Protein AF-A0A0F6W7I4-F1 (afdb_monomer_lite)

Secondary structure (DSSP, 8-state):
---------------------------S--SS---B-HHHHHHHHHHHHHHHHHHHHHHHHHHHHHHH-HHHHHSTTHHHHHHHHHHHHHHHHHHHHHHHHHHHH-TT-TTHHHHHHHHHH-HHHHHHHHIIIIIITSPBTT-TTT-PPPP--------

Structure (mmCIF, N/CA/C/O backbone):
data_AF-A0A0F6W7I4-F1
#
_entry.id   AF-A0A0F6W7I4-F1
#
loop_
_atom_site.group_PDB
_atom_site.id
_atom_site.type_symbol
_atom_site.label_atom_id
_atom_site.label_alt_id
_atom_site.label_comp_id
_atom_site.label_asym_id
_atom_site.label_entity_id
_atom_site.label_seq_id
_atom_site.pdbx_PDB_ins_code
_atom_site.Cartn_x
_atom_site.Cartn_y
_atom_site.Cartn_z
_atom_site.occupancy
_atom_site.B_iso_or_equiv
_atom_site.auth_seq_id
_atom_site.auth_comp_id
_atom_site.auth_asym_id
_atom_site.auth_atom_id
_atom_site.pdbx_PDB_model_num
ATOM 1 N N . MET A 1 1 ? 50.421 -57.814 -56.930 1.00 44.38 1 MET A N 1
ATOM 2 C CA . MET A 1 1 ? 50.932 -56.458 -56.628 1.00 44.38 1 MET A CA 1
ATOM 3 C C . MET A 1 1 ? 49.748 -55.515 -56.513 1.00 44.38 1 MET A C 1
ATOM 5 O O . MET A 1 1 ? 48.905 -55.502 -57.396 1.00 44.38 1 MET A O 1
ATOM 9 N N . ALA A 1 2 ? 49.646 -54.840 -55.372 1.00 43.81 2 ALA A N 1
ATOM 10 C CA . ALA A 1 2 ? 48.497 -54.061 -54.929 1.00 43.81 2 ALA A CA 1
ATOM 11 C C . ALA A 1 2 ? 48.451 -52.650 -55.540 1.00 43.81 2 ALA A C 1
ATOM 13 O O . ALA A 1 2 ? 49.496 -52.025 -55.696 1.00 43.81 2 ALA A O 1
ATOM 14 N N . ARG A 1 3 ? 47.240 -52.141 -55.803 1.00 40.94 3 ARG A N 1
ATOM 15 C CA . ARG A 1 3 ? 46.863 -50.710 -55.859 1.00 40.94 3 ARG A CA 1
ATOM 16 C C . ARG A 1 3 ? 45.330 -50.651 -55.792 1.00 40.94 3 ARG A C 1
ATOM 18 O O . ARG A 1 3 ? 44.658 -51.045 -56.731 1.00 40.94 3 ARG A O 1
ATOM 25 N N . ALA A 1 4 ? 44.774 -50.550 -54.588 1.00 42.50 4 ALA A N 1
ATOM 26 C CA . ALA A 1 4 ? 44.460 -49.302 -53.885 1.00 42.50 4 ALA A CA 1
ATOM 27 C C . ALA A 1 4 ? 43.266 -48.577 -54.528 1.00 42.50 4 ALA A C 1
ATOM 29 O O . ALA A 1 4 ? 43.398 -47.879 -55.529 1.00 42.50 4 ALA A O 1
ATOM 30 N N . ALA A 1 5 ? 42.101 -48.791 -53.915 1.00 44.16 5 ALA A N 1
ATOM 31 C CA . ALA A 1 5 ? 40.860 -48.085 -54.177 1.00 44.16 5 ALA A CA 1
ATOM 32 C C . ALA A 1 5 ? 41.045 -46.570 -53.993 1.00 44.16 5 ALA A C 1
ATOM 34 O O . ALA A 1 5 ? 41.659 -46.124 -53.025 1.00 44.16 5 ALA A O 1
ATOM 35 N N . HIS A 1 6 ? 40.487 -45.786 -54.913 1.00 40.47 6 HIS A N 1
ATOM 36 C CA . HIS A 1 6 ? 40.327 -44.343 -54.771 1.00 40.47 6 HIS A CA 1
ATOM 37 C C . HIS A 1 6 ? 39.154 -44.047 -53.824 1.00 40.47 6 HIS A C 1
ATOM 39 O O . HIS A 1 6 ? 38.015 -44.342 -54.186 1.00 40.47 6 HIS A O 1
ATOM 45 N N . PRO A 1 7 ? 39.361 -43.408 -52.660 1.00 46.22 7 PRO A N 1
ATOM 46 C CA . PRO A 1 7 ? 38.273 -42.732 -51.980 1.00 46.22 7 PRO A CA 1
ATOM 47 C C . PRO A 1 7 ? 38.055 -41.377 -52.661 1.00 46.22 7 PRO A C 1
ATOM 49 O O . PRO A 1 7 ? 38.837 -40.437 -52.500 1.00 46.22 7 PRO A O 1
ATOM 52 N N . SER A 1 8 ? 36.977 -41.272 -53.434 1.00 44.69 8 SER A N 1
ATOM 53 C CA . SER A 1 8 ? 36.399 -39.994 -53.837 1.00 44.69 8 SER A CA 1
ATOM 54 C C . SER A 1 8 ? 36.023 -39.214 -52.574 1.00 44.69 8 SER A C 1
ATOM 56 O O . SER A 1 8 ? 34.994 -39.471 -51.949 1.00 44.69 8 SER A O 1
ATOM 58 N N . ARG A 1 9 ? 36.887 -38.276 -52.170 1.00 43.41 9 ARG A N 1
ATOM 59 C CA . ARG A 1 9 ? 36.579 -37.250 -51.169 1.00 43.41 9 ARG A CA 1
ATOM 60 C C . ARG A 1 9 ? 35.427 -36.406 -51.708 1.00 43.41 9 ARG A C 1
ATOM 62 O O . ARG A 1 9 ? 35.636 -35.457 -52.458 1.00 43.41 9 ARG A O 1
ATOM 69 N N . VAL A 1 10 ? 34.211 -36.749 -51.303 1.00 46.00 10 VAL A N 1
ATOM 70 C CA . VAL A 1 10 ? 33.080 -35.827 -51.312 1.00 46.00 10 VAL A CA 1
ATOM 71 C C . VAL A 1 10 ? 33.446 -34.721 -50.328 1.00 46.00 10 VAL A C 1
ATOM 73 O O . VAL A 1 10 ? 33.317 -34.878 -49.115 1.00 46.00 10 VAL A O 1
ATOM 76 N N . MET A 1 11 ? 33.994 -33.617 -50.837 1.00 38.50 11 MET A N 1
ATOM 77 C CA . MET A 1 11 ? 34.067 -32.383 -50.070 1.00 38.50 11 MET A CA 1
ATOM 78 C C . MET A 1 11 ? 32.637 -31.889 -49.890 1.00 38.50 11 MET A C 1
ATOM 80 O O . MET A 1 11 ? 32.094 -31.186 -50.739 1.00 38.50 11 MET A O 1
ATOM 84 N N . ALA A 1 12 ? 32.018 -32.284 -48.779 1.00 43.16 12 ALA A N 1
ATOM 85 C CA . ALA A 1 12 ? 30.893 -31.552 -48.241 1.00 43.16 12 ALA A CA 1
ATOM 86 C C . ALA A 1 12 ? 31.385 -30.116 -48.024 1.00 43.16 12 ALA A C 1
ATOM 88 O O . ALA A 1 12 ? 32.149 -29.843 -47.097 1.00 43.16 12 ALA A O 1
ATOM 89 N N . ARG A 1 13 ? 30.999 -29.197 -48.918 1.00 44.53 13 ARG A N 1
ATOM 90 C CA . ARG A 1 13 ? 31.002 -27.774 -48.592 1.00 44.53 13 ARG A CA 1
ATOM 91 C C . ARG A 1 13 ? 30.075 -27.653 -47.394 1.00 44.53 13 ARG A C 1
ATOM 93 O O . ARG A 1 13 ? 28.858 -27.650 -47.552 1.00 44.53 13 ARG A O 1
ATOM 100 N N . VAL A 1 14 ? 30.655 -27.604 -46.199 1.00 45.44 14 VAL A N 1
ATOM 101 C CA . VAL A 1 14 ? 29.987 -27.025 -45.044 1.00 45.44 14 VAL A CA 1
ATOM 102 C C . VAL A 1 14 ? 29.716 -25.592 -45.470 1.00 45.44 14 VAL A C 1
ATOM 104 O O . VAL A 1 14 ? 30.612 -24.751 -45.482 1.00 45.44 14 VAL A O 1
ATOM 107 N N . ALA A 1 15 ? 28.503 -25.348 -45.958 1.00 47.69 15 ALA A N 1
ATOM 108 C CA . ALA A 1 15 ? 27.975 -24.010 -46.042 1.00 47.69 15 ALA A CA 1
ATOM 109 C C . ALA A 1 15 ? 27.930 -23.540 -44.593 1.00 47.69 15 ALA A C 1
ATOM 111 O O . ALA A 1 15 ? 27.027 -23.905 -43.840 1.00 47.69 15 ALA A O 1
ATOM 112 N N . THR A 1 16 ? 28.966 -22.819 -44.174 1.00 46.22 16 THR A N 1
ATOM 113 C CA . THR A 1 16 ? 28.912 -22.026 -42.960 1.00 46.22 16 THR A CA 1
ATOM 114 C C . THR A 1 16 ? 27.788 -21.040 -43.211 1.00 46.22 16 THR A C 1
ATOM 116 O O . THR A 1 16 ? 27.966 -20.036 -43.897 1.00 46.22 16 THR A O 1
ATOM 119 N N . ILE A 1 17 ? 26.589 -21.386 -42.747 1.00 47.03 17 ILE A N 1
ATOM 120 C CA . ILE A 1 17 ? 25.529 -20.414 -42.573 1.00 47.03 17 ILE A CA 1
ATOM 121 C C . ILE A 1 17 ? 26.117 -19.478 -41.534 1.00 47.03 17 ILE A C 1
ATOM 123 O O . ILE A 1 17 ? 26.140 -19.784 -40.341 1.00 47.03 17 ILE A O 1
ATOM 127 N N . THR A 1 18 ? 26.683 -18.372 -42.004 1.00 41.06 18 THR A N 1
ATOM 128 C CA . THR A 1 18 ? 26.920 -17.208 -41.175 1.00 41.06 18 THR A CA 1
ATOM 129 C C . THR A 1 18 ? 25.529 -16.775 -40.756 1.00 41.06 18 THR A C 1
ATOM 131 O O . THR A 1 18 ? 24.871 -15.999 -41.443 1.00 41.06 18 THR A O 1
ATOM 134 N N . VAL A 1 19 ? 25.027 -17.367 -39.670 1.00 47.28 19 VAL A N 1
ATOM 135 C CA . VAL A 1 19 ? 23.951 -16.765 -38.902 1.00 47.28 19 VAL A CA 1
ATOM 136 C C . VAL A 1 19 ? 24.512 -15.382 -38.619 1.00 47.28 19 VAL A C 1
ATOM 138 O O . VAL A 1 19 ? 25.574 -15.319 -37.987 1.00 47.28 19 VAL A O 1
ATOM 141 N N . PRO A 1 20 ? 23.935 -14.290 -39.158 1.00 41.72 20 PRO A N 1
ATOM 142 C CA . PRO A 1 20 ? 24.345 -12.984 -38.696 1.00 41.72 20 PRO A CA 1
ATOM 143 C C . PRO A 1 20 ? 24.182 -13.087 -37.193 1.00 41.72 20 PRO A C 1
ATOM 145 O O . PRO A 1 20 ? 23.083 -13.392 -36.723 1.00 41.72 20 PRO A O 1
ATOM 148 N N . ALA A 1 21 ? 25.296 -12.980 -36.459 1.00 44.81 21 ALA A N 1
ATOM 149 C CA . ALA A 1 21 ? 25.229 -12.792 -35.031 1.00 44.81 21 ALA A CA 1
ATOM 150 C C . ALA A 1 21 ? 24.230 -11.659 -34.910 1.00 44.81 21 ALA A C 1
ATOM 152 O O . ALA A 1 21 ? 24.494 -10.563 -35.411 1.00 44.81 21 ALA A O 1
ATOM 153 N N . GLN A 1 22 ? 23.027 -11.968 -34.417 1.00 42.09 22 GLN A N 1
ATOM 154 C CA . GLN A 1 22 ? 22.102 -10.934 -34.045 1.00 42.09 22 GLN A CA 1
ATOM 155 C C . GLN A 1 22 ? 22.933 -10.162 -33.044 1.00 42.09 22 GLN A C 1
ATOM 157 O O . GLN A 1 22 ? 23.123 -10.595 -31.907 1.00 42.09 22 GLN A O 1
ATOM 162 N N . SER A 1 23 ? 23.488 -9.041 -33.491 1.00 43.00 23 SER A N 1
ATOM 163 C CA . SER A 1 23 ? 23.748 -7.925 -32.634 1.00 43.00 23 SER A CA 1
ATOM 164 C C . SER A 1 23 ? 22.361 -7.595 -32.113 1.00 43.00 23 SER A C 1
ATOM 166 O O . SER A 1 23 ? 21.672 -6.710 -32.609 1.00 43.00 23 SER A O 1
ATOM 168 N N . SER A 1 24 ? 21.932 -8.337 -31.093 1.00 40.03 24 SER A N 1
ATOM 169 C CA . SER A 1 24 ? 21.170 -7.766 -30.018 1.00 40.03 24 SER A CA 1
ATOM 170 C C . SER A 1 24 ? 22.129 -6.768 -29.383 1.00 40.03 24 SER A C 1
ATOM 172 O O . SER A 1 24 ? 22.663 -6.969 -28.293 1.00 40.03 24 SER A O 1
ATOM 174 N N . THR A 1 25 ? 22.373 -5.674 -30.100 1.00 41.16 25 THR A N 1
ATOM 175 C CA . THR A 1 25 ? 22.447 -4.355 -29.522 1.00 41.16 25 THR A CA 1
ATOM 176 C C . THR A 1 25 ? 21.188 -4.250 -28.676 1.00 41.16 25 THR A C 1
ATOM 178 O O . THR A 1 25 ? 20.151 -3.738 -29.083 1.00 41.16 25 THR A O 1
ATOM 181 N N . ARG A 1 26 ? 21.266 -4.797 -27.460 1.00 42.88 26 ARG A N 1
ATOM 182 C CA . ARG A 1 26 ? 20.377 -4.494 -26.350 1.00 42.88 26 ARG A CA 1
ATOM 183 C C . ARG A 1 26 ? 20.767 -3.097 -25.874 1.00 42.88 26 ARG A C 1
ATOM 185 O O . ARG A 1 26 ? 21.169 -2.893 -24.741 1.00 42.88 26 ARG A O 1
ATOM 192 N N . VAL A 1 27 ? 20.739 -2.160 -26.809 1.00 41.50 27 VAL A N 1
ATOM 193 C CA . VAL A 1 27 ? 20.984 -0.745 -26.627 1.00 41.50 27 VAL A CA 1
ATOM 194 C C . VAL A 1 27 ? 19.591 -0.140 -26.655 1.00 41.50 27 VAL A C 1
ATOM 196 O O . VAL A 1 27 ? 18.889 -0.252 -27.657 1.00 41.50 27 VAL A O 1
ATOM 199 N N . GLY A 1 28 ? 19.166 0.418 -25.521 1.00 38.09 28 GLY A N 1
ATOM 200 C CA . GLY A 1 28 ? 17.997 1.299 -25.478 1.00 38.09 28 GLY A CA 1
ATOM 201 C C . GLY A 1 28 ? 16.746 0.795 -24.754 1.00 38.09 28 GLY A C 1
ATOM 202 O O . GLY A 1 28 ? 15.657 1.258 -25.071 1.00 38.09 28 GLY A O 1
ATOM 203 N N . ARG A 1 29 ? 16.837 -0.107 -23.765 1.00 41.34 29 ARG A N 1
ATOM 204 C CA . ARG A 1 29 ? 15.715 -0.311 -22.813 1.00 41.34 29 ARG A CA 1
ATOM 205 C C . ARG A 1 29 ? 16.110 -0.038 -21.366 1.00 41.34 29 ARG A C 1
ATOM 207 O O . ARG A 1 29 ? 15.679 -0.746 -20.461 1.00 41.34 29 ARG A O 1
ATOM 214 N N . ASP A 1 30 ? 16.945 0.977 -21.178 1.00 46.91 30 ASP A N 1
ATOM 215 C CA . ASP A 1 30 ? 17.475 1.371 -19.871 1.00 46.91 30 ASP A CA 1
ATOM 216 C C . ASP A 1 30 ? 16.948 2.724 -19.353 1.00 46.91 30 ASP A C 1
ATOM 218 O O . ASP A 1 30 ? 17.313 3.139 -18.261 1.00 46.91 30 ASP A O 1
ATOM 222 N N . GLU A 1 31 ? 16.038 3.405 -20.059 1.00 43.16 31 GLU A N 1
ATOM 223 C CA . GLU A 1 31 ? 15.772 4.832 -19.778 1.00 43.16 31 GLU A CA 1
ATOM 224 C C . GLU A 1 31 ? 14.510 5.172 -18.967 1.00 43.16 31 GLU A C 1
ATOM 226 O O . GLU A 1 31 ? 14.225 6.344 -18.753 1.00 43.16 31 GLU A O 1
ATOM 231 N N . SER A 1 32 ? 13.749 4.212 -18.438 1.00 51.94 32 SER A N 1
ATOM 232 C CA . SER A 1 32 ? 12.570 4.574 -17.618 1.00 51.94 32 SER A CA 1
ATOM 233 C C . SER A 1 32 ? 12.267 3.648 -16.451 1.00 51.94 32 SER A C 1
ATOM 235 O O . SER A 1 32 ? 11.196 3.721 -15.853 1.00 51.94 32 SER A O 1
ATOM 237 N N . ILE A 1 33 ? 13.201 2.769 -16.091 1.00 53.38 33 ILE A N 1
ATOM 238 C CA . ILE A 1 33 ? 13.027 1.914 -14.919 1.00 53.38 33 ILE A CA 1
ATOM 239 C C . ILE A 1 33 ? 13.200 2.790 -13.674 1.00 53.38 33 ILE A C 1
ATOM 241 O O . ILE A 1 33 ? 14.299 3.313 -13.474 1.00 53.38 33 ILE A O 1
ATOM 245 N N . PRO A 1 34 ? 12.196 2.899 -12.783 1.00 59.62 34 PRO A N 1
ATOM 246 C CA . PRO A 1 34 ? 12.387 3.561 -11.504 1.00 59.62 34 PRO A CA 1
ATOM 247 C C . PRO A 1 34 ? 13.428 2.772 -10.705 1.00 59.62 34 PRO A C 1
ATOM 249 O O . PRO A 1 34 ? 13.156 1.675 -10.205 1.00 59.62 34 PRO A O 1
ATOM 252 N N . ARG A 1 35 ? 14.656 3.287 -10.632 1.00 70.19 35 ARG A N 1
ATOM 253 C CA . ARG A 1 35 ? 15.725 2.695 -9.828 1.00 70.19 35 ARG A CA 1
ATOM 254 C C . ARG A 1 35 ? 15.639 3.303 -8.433 1.00 70.19 35 ARG A C 1
ATOM 256 O O . ARG A 1 35 ? 15.888 4.484 -8.230 1.00 70.19 35 ARG A O 1
ATOM 263 N N . TRP A 1 36 ? 15.265 2.480 -7.463 1.00 73.12 36 TRP A N 1
ATOM 264 C CA . TRP A 1 36 ? 15.154 2.897 -6.069 1.00 73.12 36 TRP A CA 1
ATOM 265 C C . TRP A 1 36 ? 16.456 2.625 -5.325 1.00 73.12 36 TRP A C 1
ATOM 267 O O . TRP A 1 36 ? 17.020 1.535 -5.452 1.00 73.12 36 TRP A O 1
ATOM 277 N N . SER A 1 37 ? 16.901 3.574 -4.500 1.00 83.94 37 SER A N 1
ATOM 278 C CA . SER A 1 37 ? 17.972 3.310 -3.538 1.00 83.94 37 SER A CA 1
ATOM 279 C C . SER A 1 37 ? 17.512 2.275 -2.505 1.00 83.94 37 SER A C 1
ATOM 281 O O . SER A 1 37 ? 16.324 2.185 -2.181 1.00 83.94 37 SER A O 1
ATOM 283 N N . ARG A 1 38 ? 18.452 1.506 -1.938 1.00 82.56 38 ARG A N 1
ATOM 284 C CA . ARG A 1 38 ? 18.142 0.516 -0.889 1.00 82.56 38 ARG A CA 1
ATOM 285 C C . ARG A 1 38 ? 17.385 1.145 0.285 1.00 82.56 38 ARG A C 1
ATOM 287 O O . ARG A 1 38 ? 16.438 0.548 0.787 1.00 82.56 38 ARG A O 1
ATOM 294 N N . ARG A 1 39 ? 17.769 2.364 0.686 1.00 86.19 39 ARG A N 1
ATOM 295 C CA . ARG A 1 39 ? 17.098 3.116 1.758 1.00 86.19 39 ARG A CA 1
ATOM 296 C C . ARG A 1 39 ? 15.649 3.429 1.399 1.00 86.19 39 ARG A C 1
ATOM 298 O O . ARG A 1 39 ? 14.771 3.092 2.177 1.00 86.19 39 ARG A O 1
ATOM 305 N N . ALA A 1 40 ? 15.396 3.979 0.210 1.00 86.00 40 ALA A N 1
ATOM 306 C CA . ALA A 1 40 ? 14.047 4.362 -0.204 1.00 86.00 40 ALA A CA 1
ATOM 307 C C . ALA A 1 40 ? 13.077 3.166 -0.237 1.00 86.00 40 ALA A C 1
ATOM 309 O O . ALA A 1 40 ? 11.929 3.294 0.178 1.00 86.00 40 ALA A O 1
ATOM 310 N N . ARG A 1 41 ? 13.549 1.979 -0.641 1.00 88.62 41 ARG A N 1
ATOM 311 C CA . ARG A 1 41 ? 12.741 0.744 -0.609 1.00 88.62 41 ARG A CA 1
ATOM 312 C C . ARG A 1 41 ? 12.365 0.320 0.797 1.00 88.62 41 ARG A C 1
ATOM 314 O O . ARG A 1 41 ? 11.222 -0.066 1.025 1.00 88.62 41 ARG A O 1
ATOM 321 N N . MET A 1 42 ? 13.334 0.365 1.711 1.00 92.56 42 MET A N 1
ATOM 322 C CA . MET A 1 42 ? 13.115 -0.008 3.105 1.00 92.56 42 MET A CA 1
ATOM 323 C C . MET A 1 42 ? 12.185 0.992 3.782 1.00 92.56 42 MET A C 1
ATOM 325 O O . MET A 1 42 ? 11.242 0.576 4.441 1.00 92.56 42 MET A O 1
ATOM 329 N N . THR A 1 43 ? 12.378 2.293 3.550 1.00 92.00 43 THR A N 1
ATOM 330 C CA . THR A 1 43 ? 11.471 3.338 4.040 1.00 92.00 43 THR A CA 1
ATOM 331 C C . THR A 1 43 ? 10.049 3.121 3.532 1.00 92.00 43 THR A C 1
ATOM 333 O O . THR A 1 43 ? 9.121 3.114 4.335 1.00 92.00 43 THR A O 1
ATOM 336 N N . LEU A 1 44 ? 9.867 2.872 2.230 1.00 90.94 44 LEU A N 1
ATOM 337 C CA . LEU A 1 44 ? 8.542 2.594 1.676 1.00 90.94 44 LEU A CA 1
ATOM 338 C C . LEU A 1 44 ? 7.926 1.321 2.278 1.00 90.94 44 LEU A C 1
ATOM 340 O O . LEU A 1 44 ? 6.731 1.295 2.559 1.00 90.94 44 LEU A O 1
ATOM 344 N N . GLY A 1 45 ? 8.741 0.294 2.524 1.00 91.44 45 GLY A N 1
ATOM 345 C CA . GLY A 1 45 ? 8.311 -0.940 3.181 1.00 91.44 45 GLY A CA 1
ATOM 346 C C . GLY A 1 45 ? 7.835 -0.712 4.609 1.00 91.44 45 GLY A C 1
ATOM 347 O O . GLY A 1 45 ? 6.764 -1.181 4.973 1.00 91.44 45 GLY A O 1
ATOM 348 N N . VAL A 1 46 ? 8.581 0.067 5.397 1.00 93.75 46 VAL A N 1
ATOM 349 C CA . VAL A 1 46 ? 8.192 0.441 6.765 1.00 93.75 46 VAL A CA 1
ATOM 350 C C . VAL A 1 46 ? 6.889 1.235 6.762 1.00 93.75 46 VAL A C 1
ATOM 352 O O . VAL A 1 46 ? 6.008 0.936 7.560 1.00 93.75 46 VAL A O 1
ATOM 355 N N . ILE A 1 47 ? 6.737 2.199 5.849 1.00 91.56 47 ILE A N 1
ATOM 356 C CA . ILE A 1 47 ? 5.496 2.977 5.714 1.00 91.56 47 ILE A CA 1
ATOM 357 C C . ILE A 1 47 ? 4.321 2.056 5.362 1.00 91.56 47 ILE A C 1
ATOM 359 O O . ILE A 1 47 ? 3.284 2.130 6.011 1.00 91.56 47 ILE A O 1
ATOM 363 N N . THR A 1 48 ? 4.502 1.162 4.387 1.00 91.19 48 THR A N 1
ATOM 364 C CA . THR A 1 48 ? 3.445 0.260 3.897 1.00 91.19 48 THR A CA 1
ATOM 365 C C . THR A 1 48 ? 3.032 -0.769 4.948 1.00 91.19 48 THR A C 1
ATOM 367 O O . THR A 1 48 ? 1.852 -0.996 5.180 1.00 91.19 48 THR A O 1
ATOM 370 N N . LEU A 1 49 ? 3.992 -1.407 5.615 1.00 92.19 49 LEU A N 1
ATOM 371 C CA . LEU A 1 49 ? 3.681 -2.385 6.660 1.00 92.19 49 LEU A CA 1
ATOM 372 C C . LEU A 1 49 ? 3.142 -1.698 7.920 1.00 92.19 49 LEU A C 1
ATOM 374 O O . LEU A 1 49 ? 2.246 -2.230 8.572 1.00 92.19 49 LEU A O 1
ATOM 378 N N . GLY A 1 50 ? 3.653 -0.507 8.238 1.00 88.81 50 GLY A N 1
ATOM 379 C CA . GLY A 1 50 ? 3.175 0.312 9.345 1.00 88.81 50 GLY A CA 1
ATOM 380 C C 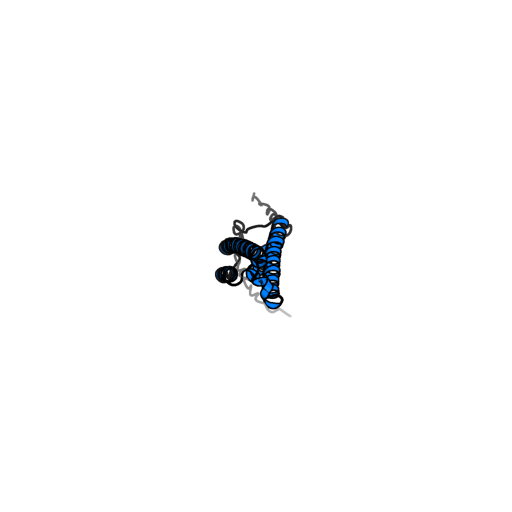. GLY A 1 50 ? 1.729 0.766 9.155 1.00 88.81 50 GLY A C 1
ATOM 381 O O . GLY A 1 50 ? 0.943 0.642 10.092 1.00 88.81 50 GLY A O 1
ATOM 382 N N . SER A 1 51 ? 1.347 1.226 7.957 1.00 86.56 51 SER A N 1
ATOM 383 C CA . SER A 1 51 ? -0.037 1.634 7.671 1.00 86.56 51 SER A CA 1
ATOM 384 C C . SER A 1 51 ? -1.009 0.464 7.809 1.00 86.56 51 SER A C 1
ATOM 386 O O . SER A 1 51 ? -2.021 0.594 8.498 1.00 86.56 51 SER A O 1
ATOM 388 N N . VAL A 1 52 ? -0.665 -0.702 7.249 1.00 87.81 52 VAL A N 1
ATOM 389 C CA . VAL A 1 52 ? -1.475 -1.924 7.375 1.00 87.81 52 VAL A CA 1
ATOM 390 C C . VAL A 1 52 ? -1.602 -2.351 8.838 1.00 87.81 52 VAL A C 1
ATOM 392 O O . VAL A 1 52 ? -2.705 -2.651 9.292 1.00 87.81 52 VAL A O 1
ATOM 395 N N . ALA A 1 53 ? -0.507 -2.338 9.603 1.00 88.12 53 ALA A N 1
ATOM 396 C CA . ALA A 1 53 ? -0.537 -2.705 11.016 1.00 88.12 53 ALA A CA 1
ATOM 397 C C . ALA A 1 53 ? -1.423 -1.759 11.841 1.00 88.12 53 ALA A C 1
ATOM 399 O O . ALA A 1 53 ? -2.258 -2.228 12.613 1.00 88.12 53 ALA A O 1
ATOM 400 N N . ILE A 1 54 ? -1.285 -0.441 11.653 1.00 84.94 54 ILE A N 1
ATOM 401 C CA . ILE A 1 54 ? -2.112 0.566 12.336 1.00 84.94 54 ILE A CA 1
ATOM 402 C C . ILE A 1 54 ? -3.589 0.357 12.001 1.00 84.94 54 ILE A C 1
ATOM 404 O O . ILE A 1 54 ? -4.420 0.347 12.910 1.00 84.94 54 ILE A O 1
ATOM 408 N N . PHE A 1 55 ? -3.917 0.145 10.725 1.00 82.00 55 PHE A N 1
ATOM 409 C CA . PHE A 1 55 ? -5.291 -0.098 10.300 1.00 82.00 55 PHE A CA 1
ATOM 410 C C . PHE A 1 55 ? -5.872 -1.355 10.961 1.00 82.00 55 PHE A C 1
ATOM 412 O O . PHE A 1 55 ? -6.923 -1.281 11.594 1.00 82.00 55 PHE A O 1
ATOM 419 N N . VAL A 1 56 ? -5.162 -2.488 10.893 1.00 84.81 56 VAL A N 1
ATOM 420 C CA . VAL A 1 56 ? -5.616 -3.763 11.473 1.00 84.81 56 VAL A CA 1
ATOM 421 C C . VAL A 1 56 ? -5.786 -3.663 12.989 1.00 84.81 56 VAL A C 1
ATOM 423 O O . VAL A 1 56 ? -6.819 -4.076 13.510 1.00 84.81 56 VAL A O 1
ATOM 426 N N . ILE A 1 57 ? -4.812 -3.092 13.705 1.00 86.25 57 ILE A N 1
ATOM 427 C CA . ILE A 1 57 ? -4.884 -2.936 15.166 1.00 86.25 57 ILE A CA 1
ATOM 428 C C . ILE A 1 57 ? -6.076 -2.058 15.551 1.00 86.25 57 ILE A C 1
ATOM 430 O O . ILE A 1 57 ? -6.824 -2.409 16.463 1.00 86.25 57 ILE A O 1
ATOM 434 N N . THR A 1 58 ? -6.277 -0.940 14.852 1.00 80.25 58 THR A N 1
ATOM 435 C CA . THR A 1 58 ? -7.350 0.003 15.187 1.00 80.25 58 THR A CA 1
ATOM 436 C C . THR A 1 58 ? -8.728 -0.574 14.852 1.00 80.25 58 THR A C 1
ATOM 438 O O . THR A 1 58 ? -9.643 -0.460 15.663 1.00 80.25 58 THR A O 1
ATOM 441 N N . ALA A 1 59 ? -8.868 -1.268 13.717 1.00 80.06 59 ALA A N 1
ATOM 442 C CA . ALA A 1 59 ? -10.109 -1.947 13.343 1.00 80.06 59 ALA A CA 1
ATOM 443 C C . ALA A 1 59 ? -10.465 -3.069 14.333 1.00 80.06 59 ALA A C 1
ATOM 445 O O . ALA A 1 59 ? -11.611 -3.183 14.767 1.00 80.06 59 ALA A O 1
ATOM 446 N N . LEU A 1 60 ? -9.480 -3.873 14.750 1.00 85.56 60 LEU A N 1
ATOM 447 C CA . LEU A 1 60 ? -9.688 -4.905 15.768 1.00 85.56 60 LEU A CA 1
ATOM 448 C C . LEU A 1 60 ? -10.060 -4.301 17.124 1.00 85.56 60 LEU A C 1
ATOM 450 O O . LEU A 1 60 ? -10.939 -4.833 17.799 1.00 85.56 60 LEU A O 1
ATOM 454 N N . ALA A 1 61 ? -9.425 -3.194 17.515 1.00 82.12 61 ALA A N 1
ATOM 455 C CA . ALA A 1 61 ? -9.758 -2.492 18.749 1.00 82.12 61 ALA A CA 1
ATOM 456 C C . ALA A 1 61 ? -11.209 -1.989 18.736 1.00 82.12 61 ALA A C 1
ATOM 458 O O . ALA A 1 61 ? -11.911 -2.144 19.733 1.00 82.12 61 ALA A O 1
ATOM 459 N N . GLU A 1 62 ? -11.686 -1.452 17.612 1.00 77.00 62 GLU A N 1
ATOM 460 C CA . GLU A 1 62 ? -13.071 -0.994 17.472 1.00 77.00 62 GLU A CA 1
ATOM 461 C C . GLU A 1 62 ? -14.076 -2.154 17.567 1.00 77.00 62 GLU A C 1
ATOM 463 O O . GLU A 1 62 ? -15.026 -2.086 18.351 1.00 77.00 62 GLU A O 1
ATOM 468 N N . VAL A 1 63 ? -13.827 -3.259 16.854 1.00 82.50 63 VAL A N 1
ATOM 469 C CA . VAL A 1 63 ? -14.659 -4.474 16.942 1.00 82.50 63 VAL A CA 1
ATOM 470 C C . VAL A 1 63 ? -14.687 -5.014 18.374 1.00 82.50 63 VAL A C 1
ATOM 472 O O . VAL A 1 63 ? -15.749 -5.371 18.888 1.00 82.50 63 VAL A O 1
ATOM 475 N N . LEU A 1 64 ? -13.538 -5.043 19.049 1.00 85.00 64 LEU A N 1
ATOM 476 C CA . LEU A 1 64 ? -13.435 -5.531 20.420 1.00 85.00 64 LEU A CA 1
ATOM 477 C C . LEU A 1 64 ? -14.204 -4.639 21.404 1.00 85.00 64 LEU A C 1
ATOM 479 O O . LEU A 1 64 ? -14.903 -5.160 22.272 1.00 85.00 64 LEU A O 1
ATOM 483 N N . VAL A 1 65 ? -14.129 -3.313 21.249 1.00 77.88 65 VAL A N 1
ATOM 484 C CA . VAL A 1 65 ? -14.913 -2.351 22.045 1.00 77.88 65 VAL A CA 1
ATOM 485 C C . VAL A 1 65 ? -16.412 -2.561 21.828 1.00 77.88 65 VAL A C 1
ATOM 487 O O . VAL A 1 65 ? -17.172 -2.573 22.800 1.00 77.88 65 VAL A O 1
ATOM 490 N N . MET A 1 66 ? -16.836 -2.798 20.582 1.00 77.56 66 MET A N 1
ATOM 491 C CA . MET A 1 66 ? -18.237 -3.064 20.248 1.00 77.56 66 MET A CA 1
ATOM 492 C C . MET A 1 66 ? -18.764 -4.351 20.906 1.00 77.56 66 MET A C 1
ATOM 494 O O . MET A 1 66 ? -19.917 -4.386 21.335 1.00 77.56 66 MET A O 1
ATOM 498 N N . ILE A 1 67 ? -17.927 -5.388 21.020 1.00 83.19 67 ILE A N 1
ATOM 499 C CA . ILE A 1 67 ? -18.295 -6.679 21.623 1.00 83.19 67 ILE A CA 1
ATOM 500 C C . ILE A 1 67 ? -18.253 -6.628 23.158 1.00 83.19 67 ILE A C 1
ATOM 502 O O . ILE A 1 67 ? -19.183 -7.095 23.813 1.00 83.19 67 ILE A O 1
ATOM 506 N N . LEU A 1 68 ? -17.177 -6.093 23.744 1.00 81.81 68 LEU A N 1
ATOM 507 C CA . LEU A 1 68 ? -16.914 -6.195 25.186 1.00 81.81 68 LEU A CA 1
ATOM 508 C C . LEU A 1 68 ? -17.588 -5.103 26.021 1.00 81.81 68 LEU A C 1
ATOM 510 O O . LEU A 1 68 ? -17.837 -5.315 27.207 1.00 81.81 68 LEU A O 1
ATOM 514 N N . ALA A 1 69 ? -17.862 -3.934 25.443 1.00 72.44 69 ALA A N 1
ATOM 515 C CA . ALA A 1 69 ? -18.379 -2.790 26.189 1.00 72.44 69 ALA A CA 1
ATOM 516 C C . ALA A 1 69 ? -19.422 -1.988 25.383 1.00 72.44 69 ALA A C 1
ATOM 518 O O . ALA A 1 69 ? -19.254 -0.783 25.172 1.00 72.44 69 ALA A O 1
ATOM 519 N N . PRO A 1 70 ? -20.547 -2.610 24.975 1.00 69.12 70 PRO A N 1
ATOM 520 C CA . PRO A 1 70 ? -21.545 -1.981 24.101 1.00 69.12 70 PRO A CA 1
ATOM 521 C C . PRO A 1 70 ? -22.177 -0.716 24.704 1.00 69.12 70 PRO A C 1
ATOM 523 O O . PRO A 1 70 ? -22.559 0.201 23.979 1.00 69.12 70 PRO A O 1
ATOM 526 N N . ASN A 1 71 ? -22.251 -0.631 26.036 1.00 68.88 71 ASN A N 1
ATOM 527 C CA . ASN A 1 71 ? -22.765 0.548 26.738 1.00 68.88 71 ASN A CA 1
ATOM 528 C C . ASN A 1 71 ? -21.748 1.704 26.771 1.00 68.88 71 ASN A C 1
ATOM 530 O O . ASN A 1 71 ? -22.151 2.860 26.721 1.00 68.88 71 ASN A O 1
ATOM 534 N N . VAL A 1 72 ? -20.443 1.405 26.788 1.00 61.12 72 VAL A N 1
ATOM 535 C CA . VAL A 1 72 ? -19.359 2.406 26.733 1.00 61.12 72 VAL A CA 1
ATOM 536 C C . VAL A 1 72 ? -19.161 2.911 25.305 1.00 61.12 72 VAL A C 1
ATOM 538 O O . VAL A 1 72 ? -18.850 4.080 25.118 1.00 61.12 72 VAL A O 1
ATOM 541 N N . ALA A 1 73 ? -19.419 2.070 24.298 1.00 58.62 73 ALA A N 1
ATOM 542 C CA . ALA A 1 73 ? -19.415 2.465 22.889 1.00 58.62 73 ALA A CA 1
ATOM 543 C C . ALA A 1 73 ? -20.477 3.536 22.553 1.00 58.62 73 ALA A C 1
ATOM 545 O O . ALA A 1 73 ? -20.314 4.279 21.587 1.00 58.62 73 ALA A O 1
ATOM 546 N N . ARG A 1 74 ? -21.563 3.630 23.341 1.00 61.47 74 ARG A N 1
ATOM 547 C CA . ARG A 1 74 ? -22.580 4.693 23.213 1.00 61.47 74 ARG A CA 1
ATOM 548 C C . ARG A 1 74 ? -22.144 6.021 23.820 1.00 61.47 74 ARG A C 1
ATOM 550 O O . ARG A 1 74 ? -22.617 7.070 23.387 1.00 61.47 74 ARG A O 1
ATOM 557 N N . GLU A 1 75 ? -21.280 5.979 24.824 1.00 58.41 75 GLU A N 1
ATOM 558 C CA . GLU A 1 75 ? -20.680 7.172 25.399 1.00 58.41 75 GLU A CA 1
ATOM 559 C C . GLU A 1 75 ? -19.404 7.514 24.612 1.00 58.41 75 GLU A C 1
ATOM 561 O O . GLU A 1 75 ? -18.888 6.744 23.808 1.00 58.41 75 GLU A O 1
ATOM 566 N N . ARG A 1 76 ? -18.894 8.730 24.758 1.00 60.03 76 ARG A N 1
ATOM 567 C CA . ARG A 1 76 ? -18.072 9.404 23.742 1.00 60.03 76 ARG A CA 1
ATOM 568 C C . ARG A 1 76 ? -16.633 8.892 23.436 1.00 60.03 76 ARG A C 1
ATOM 570 O O . ARG A 1 76 ? -16.053 9.487 22.524 1.00 60.03 76 ARG A O 1
ATOM 577 N N . PRO A 1 77 ? -16.013 7.842 24.040 1.00 54.88 77 PRO A N 1
ATOM 578 C CA . PRO A 1 77 ? -14.711 7.323 23.569 1.00 54.88 77 PRO A CA 1
ATOM 579 C C . PRO A 1 77 ? -14.650 6.849 22.105 1.00 54.88 77 PRO A C 1
ATOM 581 O O . PRO A 1 77 ? -13.552 6.755 21.555 1.00 54.88 77 PRO A O 1
ATOM 584 N N . GLY A 1 78 ? -15.786 6.602 21.443 1.00 58.81 78 GLY A N 1
ATOM 585 C CA . GLY A 1 78 ? -15.811 6.230 20.023 1.00 58.81 78 GLY A CA 1
ATOM 586 C C . GLY A 1 78 ? -15.269 7.308 19.072 1.00 58.81 78 GLY A C 1
ATOM 587 O O . GLY A 1 78 ? -14.740 6.971 18.019 1.00 58.81 78 GLY A O 1
ATOM 588 N N . GLN A 1 79 ? -15.325 8.598 19.434 1.00 69.00 79 GLN A N 1
ATOM 589 C CA . GLN A 1 79 ? -14.911 9.675 18.521 1.00 69.00 79 GLN A CA 1
ATOM 590 C C . GLN A 1 79 ? -13.410 9.657 18.213 1.00 69.00 79 GLN A C 1
ATOM 592 O O . GLN A 1 79 ? -13.031 9.808 17.056 1.00 69.00 79 GLN A O 1
ATOM 597 N N . THR A 1 80 ? -12.547 9.443 19.209 1.00 72.94 80 THR A N 1
ATOM 598 C CA . THR A 1 80 ? -11.091 9.445 18.985 1.00 72.94 80 THR A CA 1
ATOM 599 C C . THR A 1 80 ? -10.660 8.271 18.113 1.00 72.94 80 THR A C 1
ATOM 601 O O . THR A 1 80 ? -9.922 8.472 17.152 1.00 72.94 80 THR A O 1
ATOM 604 N N . LEU A 1 81 ? -11.153 7.060 18.401 1.00 73.50 81 LEU A N 1
ATOM 605 C CA . LEU A 1 81 ? -10.884 5.876 17.576 1.00 73.50 81 LEU A CA 1
ATOM 606 C C . LEU A 1 81 ? -11.404 6.068 16.149 1.00 73.50 81 LEU A C 1
ATOM 608 O O . LEU A 1 81 ? -10.692 5.767 15.195 1.00 73.50 81 LEU A O 1
ATOM 612 N N . HIS A 1 82 ? -12.588 6.663 16.003 1.00 75.75 82 HIS A N 1
ATOM 613 C CA . HIS A 1 82 ? -13.163 6.977 14.702 1.00 75.75 82 HIS A CA 1
ATOM 614 C C . HIS A 1 82 ? -12.303 7.964 13.897 1.00 75.75 82 HIS A C 1
ATOM 616 O O . HIS A 1 82 ? -12.048 7.734 12.717 1.00 75.75 82 HIS A O 1
ATOM 622 N N . PHE A 1 83 ? -11.788 9.032 14.520 1.00 81.19 83 PHE A N 1
ATOM 623 C CA . PHE A 1 83 ? -10.872 9.955 13.842 1.00 81.19 83 PHE A CA 1
ATOM 624 C C . PHE A 1 83 ? -9.549 9.284 13.465 1.00 81.19 83 PHE A C 1
ATOM 626 O O . PHE A 1 83 ? -9.053 9.511 12.364 1.00 81.19 83 PHE A O 1
ATOM 633 N N . VAL A 1 84 ? -8.988 8.435 14.332 1.00 81.50 84 VAL A N 1
ATOM 634 C CA . VAL A 1 84 ? -7.765 7.676 14.018 1.00 81.50 84 VAL A CA 1
ATOM 635 C C . VAL A 1 84 ? -7.993 6.757 12.817 1.00 81.50 84 VAL A C 1
ATOM 637 O O . VAL A 1 84 ? -7.166 6.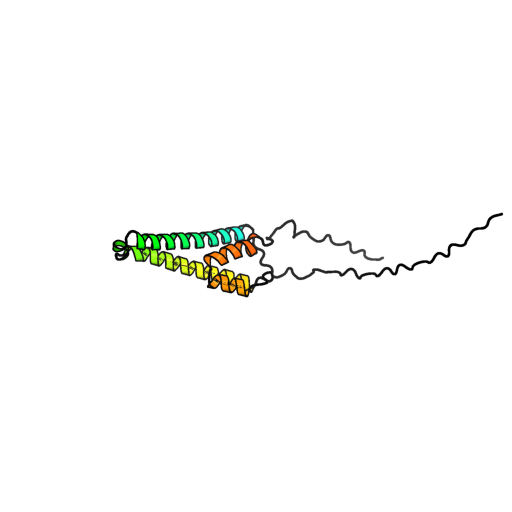741 11.907 1.00 81.50 84 VAL A O 1
ATOM 640 N N . LEU A 1 85 ? -9.125 6.053 12.766 1.00 80.69 85 LEU A N 1
ATOM 641 C CA . LEU A 1 85 ? -9.504 5.218 11.624 1.00 80.69 85 LEU A CA 1
ATOM 642 C C . LEU A 1 85 ? -9.717 6.033 10.354 1.00 80.69 85 LEU A C 1
ATOM 644 O O . LEU A 1 85 ? -9.260 5.621 9.292 1.00 80.69 85 LEU A O 1
ATOM 648 N N . LEU A 1 86 ? -10.350 7.202 10.457 1.00 83.81 86 LEU A N 1
ATOM 649 C CA . LEU A 1 86 ? -10.530 8.104 9.325 1.00 83.81 86 LEU A CA 1
ATOM 650 C C . LEU A 1 86 ? -9.178 8.563 8.764 1.00 83.81 86 LEU A C 1
ATOM 652 O O . LEU A 1 86 ? -8.955 8.481 7.557 1.00 83.81 86 LEU A O 1
ATOM 656 N N . PHE A 1 87 ? -8.252 9.001 9.621 1.00 85.69 87 PHE A N 1
ATOM 657 C CA . PHE A 1 87 ? -6.906 9.389 9.190 1.00 85.69 87 PHE A CA 1
ATOM 658 C C . PHE A 1 87 ? -6.121 8.208 8.615 1.00 85.69 87 PHE A C 1
ATOM 660 O O . PHE A 1 87 ? -5.454 8.372 7.593 1.00 85.69 87 PHE A O 1
ATOM 667 N N . ALA A 1 88 ? -6.223 7.024 9.223 1.00 84.12 88 ALA A N 1
ATOM 668 C CA . ALA A 1 88 ? -5.597 5.811 8.709 1.00 84.12 88 ALA A CA 1
ATOM 669 C C . ALA A 1 88 ? -6.153 5.435 7.327 1.00 84.12 88 ALA A C 1
ATOM 671 O O . ALA A 1 88 ? -5.376 5.144 6.422 1.00 84.12 88 ALA A O 1
ATOM 672 N N . ALA A 1 89 ? -7.471 5.524 7.132 1.00 84.12 89 ALA A N 1
ATOM 673 C CA . ALA A 1 89 ? -8.125 5.272 5.852 1.00 84.12 89 ALA A CA 1
ATOM 674 C C . ALA A 1 89 ? -7.714 6.294 4.779 1.00 84.12 89 ALA A C 1
ATOM 676 O O . ALA A 1 89 ? -7.437 5.914 3.644 1.00 84.12 89 ALA A O 1
ATOM 677 N N . ILE A 1 90 ? -7.609 7.582 5.127 1.00 88.38 90 ILE A N 1
ATOM 678 C CA . ILE A 1 90 ? -7.114 8.616 4.202 1.00 88.38 90 ILE A CA 1
ATOM 679 C C . ILE A 1 90 ? -5.656 8.338 3.819 1.00 88.38 90 ILE A C 1
ATOM 681 O O . ILE A 1 90 ? -5.310 8.407 2.640 1.00 88.38 90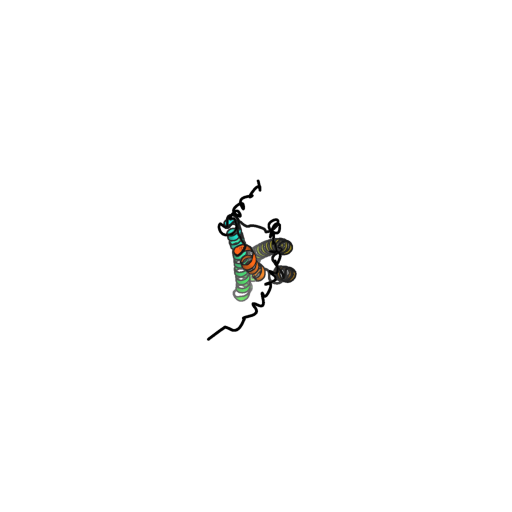 ILE A O 1
ATOM 685 N N . ALA A 1 91 ? -4.800 8.009 4.790 1.00 87.50 91 ALA A N 1
ATOM 686 C CA . ALA A 1 91 ? -3.397 7.694 4.538 1.00 87.50 91 ALA A CA 1
ATOM 687 C C . ALA A 1 91 ? -3.244 6.450 3.647 1.00 87.50 91 ALA A C 1
ATOM 689 O O . ALA A 1 91 ? -2.453 6.467 2.703 1.00 87.50 91 ALA A O 1
ATOM 690 N N . ASP A 1 92 ? -4.036 5.407 3.900 1.00 88.12 92 ASP A N 1
ATOM 691 C CA . ASP A 1 92 ? -4.068 4.189 3.090 1.00 88.12 92 ASP A CA 1
ATOM 692 C C . ASP A 1 92 ? -4.568 4.457 1.663 1.00 88.12 92 ASP A C 1
ATOM 694 O O . ASP A 1 92 ? -4.002 3.962 0.684 1.00 88.12 92 ASP A O 1
ATOM 698 N N . TYR A 1 93 ? -5.570 5.323 1.512 1.00 88.88 93 TYR A N 1
ATOM 699 C CA . TYR A 1 93 ? -6.048 5.749 0.202 1.00 88.88 93 TYR A CA 1
ATOM 700 C C . TYR A 1 93 ? -4.976 6.537 -0.568 1.00 88.88 93 TYR A C 1
ATOM 702 O O . TYR A 1 93 ? -4.718 6.250 -1.738 1.00 88.88 93 TYR A O 1
ATOM 710 N N . MET A 1 94 ? -4.283 7.477 0.086 1.00 92.81 94 MET A N 1
ATOM 711 C CA . MET A 1 94 ? -3.162 8.207 -0.525 1.00 92.81 94 MET A CA 1
ATOM 712 C C . MET A 1 94 ? -2.024 7.265 -0.937 1.00 92.81 94 MET A C 1
ATOM 714 O O . MET A 1 94 ? -1.464 7.406 -2.028 1.00 92.81 94 MET A O 1
ATOM 718 N N . LEU A 1 95 ? -1.709 6.273 -0.101 1.00 92.19 95 LEU A N 1
ATOM 719 C CA . LEU A 1 95 ? -0.699 5.262 -0.405 1.00 92.19 95 LEU A CA 1
ATOM 720 C C . LEU A 1 95 ? -1.128 4.370 -1.582 1.00 92.19 95 LEU A C 1
ATOM 722 O O . LEU A 1 95 ? -0.317 4.058 -2.455 1.00 92.19 95 LEU A O 1
ATOM 726 N N . SER A 1 96 ? -2.412 4.030 -1.670 1.00 92.56 96 SER A N 1
ATOM 727 C CA . SER A 1 96 ? -2.982 3.291 -2.801 1.00 92.56 96 SER A CA 1
ATOM 728 C C . SER A 1 96 ? -2.870 4.075 -4.106 1.00 92.56 96 SER A C 1
ATOM 730 O O . SER A 1 96 ? -2.418 3.524 -5.108 1.00 92.56 96 SER A O 1
ATOM 732 N N . LEU A 1 97 ? -3.198 5.373 -4.103 1.00 93.88 97 LEU A N 1
ATOM 733 C CA . LEU A 1 97 ? -3.024 6.239 -5.276 1.00 93.88 97 LEU A CA 1
ATOM 734 C C . LEU A 1 97 ? -1.557 6.317 -5.713 1.00 93.88 97 LEU A C 1
ATOM 736 O O . LEU A 1 97 ? -1.263 6.233 -6.908 1.00 93.88 97 LEU A O 1
ATOM 740 N N . PHE A 1 98 ? -0.638 6.416 -4.752 1.00 92.75 98 PHE A N 1
ATOM 741 C CA . PHE A 1 98 ? 0.797 6.375 -5.017 1.00 92.75 98 PHE A CA 1
ATOM 742 C C . PHE A 1 98 ? 1.214 5.070 -5.720 1.00 92.75 98 PHE A C 1
ATOM 744 O O . PHE A 1 98 ? 1.913 5.103 -6.738 1.00 92.75 98 PHE A O 1
ATOM 751 N N . TYR A 1 99 ? 0.749 3.918 -5.233 1.00 91.50 99 TYR A N 1
ATOM 752 C CA . TYR A 1 99 ? 1.037 2.625 -5.853 1.00 91.50 99 TYR A CA 1
ATOM 753 C C . TYR A 1 99 ? 0.365 2.440 -7.219 1.00 91.50 99 TYR A C 1
ATOM 755 O O . TYR A 1 99 ? 0.997 1.895 -8.124 1.00 91.50 99 TYR A O 1
ATOM 763 N N . ILE A 1 100 ? -0.865 2.930 -7.408 1.00 92.00 100 ILE A N 1
ATOM 764 C CA . ILE A 1 100 ? -1.566 2.933 -8.703 1.00 92.00 100 ILE A CA 1
ATOM 765 C C . ILE A 1 100 ? -0.769 3.730 -9.733 1.00 92.00 100 ILE A C 1
ATOM 767 O O . ILE A 1 100 ? -0.519 3.234 -10.833 1.00 92.00 100 ILE A O 1
ATOM 771 N N . TRP A 1 101 ? -0.324 4.935 -9.370 1.00 91.25 101 TRP A N 1
ATOM 772 C CA . TRP A 1 101 ? 0.523 5.766 -10.223 1.00 91.25 101 TRP A CA 1
ATOM 773 C C . TRP A 1 101 ? 1.802 5.021 -10.629 1.00 91.25 101 TRP A C 1
ATOM 775 O O . TRP A 1 101 ? 2.151 4.963 -11.810 1.00 91.25 101 TRP A O 1
ATOM 785 N N . PHE A 1 102 ? 2.469 4.372 -9.671 1.00 87.31 102 PHE A N 1
ATOM 786 C CA . PHE A 1 102 ? 3.658 3.564 -9.946 1.00 87.31 102 PHE A CA 1
ATOM 787 C C . PHE A 1 102 ? 3.368 2.359 -10.847 1.00 87.31 102 PHE A C 1
ATOM 789 O O . PHE A 1 102 ? 4.131 2.092 -11.776 1.00 87.31 102 PHE A O 1
ATOM 796 N N . ALA A 1 103 ? 2.277 1.637 -10.601 1.00 87.31 103 ALA A N 1
ATOM 797 C CA . ALA A 1 103 ? 1.878 0.481 -11.398 1.00 87.31 103 ALA A CA 1
ATOM 798 C C . ALA A 1 103 ? 1.527 0.876 -12.835 1.00 87.31 103 ALA A C 1
ATOM 800 O O . ALA A 1 103 ? 1.889 0.167 -13.776 1.00 87.31 103 ALA A O 1
ATOM 801 N N . ALA A 1 104 ? 0.885 2.033 -13.017 1.00 87.31 104 ALA A N 1
ATOM 802 C CA . ALA A 1 104 ? 0.561 2.581 -14.326 1.00 87.31 104 ALA A CA 1
ATOM 803 C C . ALA A 1 104 ? 1.820 2.893 -15.145 1.00 87.31 104 ALA A C 1
ATOM 805 O O . ALA A 1 104 ? 1.822 2.683 -16.357 1.00 87.31 104 ALA A O 1
ATOM 806 N N . GLN A 1 105 ? 2.904 3.323 -14.496 1.00 84.69 105 GLN A N 1
ATOM 807 C CA . GLN A 1 105 ? 4.157 3.681 -15.165 1.00 84.69 105 GLN A CA 1
ATOM 808 C C . GLN A 1 105 ? 5.137 2.514 -15.311 1.00 84.69 105 GLN A C 1
ATOM 810 O O . GLN A 1 105 ? 6.022 2.577 -16.159 1.00 84.69 105 GLN A O 1
ATOM 815 N N . ASN A 1 106 ? 5.000 1.441 -14.528 1.00 81.25 106 ASN A N 1
ATOM 816 C CA . ASN A 1 106 ? 5.990 0.369 -14.492 1.00 81.25 106 ASN A CA 1
ATOM 817 C C . ASN A 1 106 ? 5.903 -0.557 -15.730 1.00 81.25 106 ASN A C 1
ATOM 819 O O . ASN A 1 106 ? 4.956 -1.340 -15.848 1.00 81.25 106 ASN A O 1
ATOM 823 N N . PRO A 1 107 ? 6.909 -0.551 -16.632 1.00 77.06 107 PRO A N 1
ATOM 824 C CA . PRO A 1 107 ? 6.904 -1.370 -17.842 1.00 77.06 107 PRO A CA 1
ATOM 825 C C . PRO A 1 107 ? 7.013 -2.878 -17.592 1.00 77.06 107 PRO A C 1
ATOM 827 O O . PRO A 1 107 ? 6.747 -3.647 -18.508 1.00 77.06 107 PRO A O 1
ATOM 830 N N . ARG A 1 108 ? 7.403 -3.304 -16.384 1.00 76.06 108 ARG A N 1
ATOM 831 C CA . ARG A 1 108 ? 7.635 -4.718 -16.033 1.00 76.06 108 ARG A CA 1
ATOM 832 C C . ARG A 1 108 ? 6.383 -5.465 -15.587 1.00 76.06 108 ARG A C 1
ATOM 834 O O . ARG A 1 108 ? 6.468 -6.637 -15.244 1.00 76.06 108 ARG A O 1
ATOM 841 N N . ILE A 1 109 ? 5.257 -4.767 -15.497 1.00 82.44 109 ILE A N 1
ATOM 842 C CA . ILE A 1 109 ? 4.025 -5.330 -14.965 1.00 82.44 109 ILE A CA 1
ATOM 843 C C . ILE A 1 109 ? 3.132 -5.736 -16.127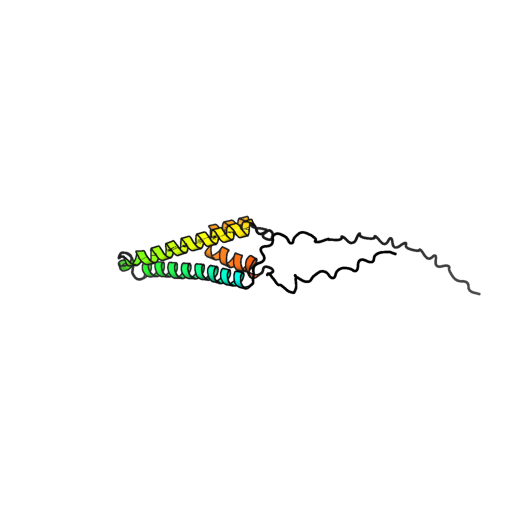 1.00 82.44 109 ILE A C 1
ATOM 845 O O . ILE A 1 109 ? 2.592 -4.875 -16.824 1.00 82.44 109 ILE A O 1
ATOM 849 N N . ASP A 1 110 ? 2.947 -7.044 -16.277 1.00 81.62 110 ASP A N 1
ATOM 850 C CA . ASP A 1 110 ? 2.104 -7.630 -17.323 1.00 81.62 110 ASP A CA 1
ATOM 851 C C . ASP A 1 110 ? 0.604 -7.510 -16.989 1.00 81.62 110 ASP A C 1
ATOM 853 O O . ASP A 1 110 ? -0.233 -7.358 -17.874 1.00 81.62 110 ASP A O 1
ATOM 857 N N . HIS A 1 111 ? 0.250 -7.472 -15.698 1.00 87.31 111 HIS A N 1
ATOM 858 C CA . HIS A 1 111 ? -1.138 -7.408 -15.216 1.00 87.31 111 HIS A CA 1
ATOM 859 C C . HIS A 1 111 ? -1.462 -6.093 -14.489 1.00 87.31 111 HIS A C 1
ATOM 861 O O . HIS A 1 111 ? -1.939 -6.096 -13.353 1.00 87.31 111 HIS A O 1
ATOM 867 N N . ARG A 1 112 ? -1.200 -4.942 -15.124 1.00 89.75 112 ARG A N 1
ATOM 868 C CA . ARG A 1 112 ? -1.380 -3.614 -14.488 1.00 89.75 112 ARG A CA 1
ATOM 869 C C . ARG A 1 112 ? -2.797 -3.384 -13.980 1.00 89.75 112 ARG A C 1
ATOM 871 O O . ARG A 1 112 ? -2.971 -2.927 -12.859 1.00 89.75 112 ARG A O 1
ATOM 878 N N . VAL A 1 113 ? -3.797 -3.747 -14.782 1.00 91.56 113 VAL A N 1
ATOM 879 C CA . VAL A 1 113 ? -5.213 -3.584 -14.420 1.00 91.56 113 VAL A CA 1
ATOM 880 C C . VAL A 1 113 ? -5.565 -4.408 -13.181 1.00 91.56 113 VAL A C 1
ATOM 882 O O . VAL A 1 113 ? -6.269 -3.909 -12.311 1.00 91.56 113 VAL A O 1
ATOM 885 N N . ALA A 1 114 ? -5.026 -5.625 -13.051 1.00 93.00 114 ALA A N 1
ATOM 886 C CA . ALA A 1 114 ? -5.250 -6.462 -11.873 1.00 93.00 114 ALA A CA 1
ATOM 887 C C . ALA A 1 114 ? -4.630 -5.847 -10.610 1.00 93.00 114 ALA A C 1
ATOM 889 O O . ALA A 1 114 ? -5.258 -5.858 -9.556 1.00 93.00 114 ALA A O 1
ATOM 890 N N . TRP A 1 115 ? -3.438 -5.250 -10.720 1.00 94.12 115 TRP A N 1
ATOM 891 C CA . TRP A 1 115 ? -2.827 -4.517 -9.607 1.00 94.12 115 TRP A CA 1
ATOM 892 C C . TRP A 1 115 ? -3.634 -3.280 -9.215 1.00 94.12 115 TRP A C 1
ATOM 894 O O . TRP A 1 115 ? -3.900 -3.088 -8.034 1.00 94.12 115 TRP A O 1
ATOM 904 N N . ILE A 1 116 ? -4.078 -2.481 -10.190 1.00 92.88 116 ILE A N 1
ATOM 905 C CA . ILE A 1 116 ? -4.929 -1.307 -9.944 1.00 92.88 116 ILE A CA 1
ATOM 906 C C . ILE A 1 116 ? -6.233 -1.721 -9.253 1.00 92.88 116 ILE A C 1
ATOM 908 O O . ILE A 1 116 ? -6.599 -1.131 -8.240 1.00 92.88 116 ILE A O 1
ATOM 912 N N . ALA A 1 117 ? -6.897 -2.769 -9.748 1.00 94.38 117 ALA A N 1
ATOM 913 C CA . ALA A 1 117 ? -8.088 -3.320 -9.109 1.00 94.38 117 ALA A CA 1
ATOM 914 C C . ALA A 1 117 ? -7.790 -3.815 -7.684 1.00 94.38 117 ALA A C 1
ATOM 916 O O . ALA A 1 117 ? -8.564 -3.546 -6.770 1.00 94.38 117 ALA A O 1
ATOM 917 N N . GLY A 1 118 ? -6.644 -4.468 -7.469 1.00 93.31 118 GLY A N 1
ATOM 918 C CA . GLY A 1 118 ? -6.188 -4.896 -6.147 1.00 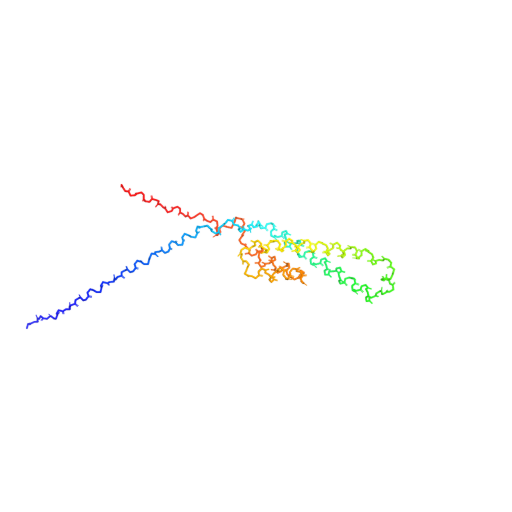93.31 118 GLY A CA 1
ATOM 919 C C . GLY A 1 118 ? -6.033 -3.736 -5.161 1.00 93.31 118 GLY A C 1
ATOM 920 O O . GLY A 1 118 ? -6.485 -3.850 -4.026 1.00 93.31 118 GLY A O 1
ATOM 921 N N . PHE A 1 119 ? -5.466 -2.604 -5.587 1.00 93.31 119 PHE A N 1
ATOM 922 C CA . PHE A 1 119 ? -5.332 -1.416 -4.732 1.00 93.31 119 PHE A CA 1
ATOM 923 C C . PHE A 1 119 ? -6.668 -0.764 -4.375 1.00 93.31 119 PHE A C 1
ATOM 925 O O . PHE A 1 119 ? -6.765 -0.128 -3.334 1.00 93.31 119 PHE A O 1
ATOM 932 N N . ILE A 1 120 ? -7.692 -0.916 -5.214 1.00 91.06 120 ILE A N 1
ATOM 933 C CA . ILE A 1 120 ? -9.032 -0.378 -4.947 1.00 91.06 120 ILE A CA 1
ATOM 934 C C . ILE A 1 120 ? -9.824 -1.323 -4.036 1.00 91.06 120 ILE A C 1
ATOM 936 O O . ILE A 1 120 ? -10.504 -0.871 -3.120 1.00 91.06 120 ILE A O 1
ATOM 940 N N . LEU A 1 121 ? -9.755 -2.632 -4.294 1.00 92.25 121 LEU A N 1
ATOM 941 C CA . LEU A 1 121 ? -10.607 -3.626 -3.634 1.00 92.25 121 LEU A CA 1
ATOM 942 C C . LEU A 1 121 ? -10.019 -4.167 -2.328 1.00 92.25 121 LEU A C 1
ATOM 944 O O . LEU A 1 121 ? -10.767 -4.523 -1.423 1.00 92.25 121 LEU A O 1
ATOM 948 N N . ALA A 1 122 ? -8.695 -4.277 -2.242 1.00 90.50 122 ALA A N 1
ATOM 949 C CA . ALA A 1 122 ? -8.005 -4.878 -1.106 1.00 90.50 122 ALA A CA 1
ATOM 950 C C . ALA A 1 122 ? -6.625 -4.226 -0.883 1.00 90.50 122 ALA A C 1
ATOM 952 O O . ALA A 1 122 ? -5.599 -4.914 -0.976 1.00 90.50 122 ALA A O 1
ATOM 953 N N . PRO A 1 123 ? -6.567 -2.911 -0.588 1.00 88.88 123 PRO A N 1
ATOM 954 C CA . PRO A 1 123 ? -5.311 -2.166 -0.474 1.00 88.88 123 PRO A CA 1
ATOM 955 C C . PRO A 1 123 ? -4.352 -2.777 0.553 1.00 88.88 123 PRO A C 1
ATOM 957 O O . PRO A 1 123 ? -3.174 -2.967 0.253 1.00 88.88 123 PRO A O 1
ATOM 960 N N . TRP A 1 124 ? -4.866 -3.217 1.704 1.00 87.94 124 TRP A N 1
ATOM 961 C CA . TRP A 1 124 ? -4.074 -3.838 2.772 1.00 87.94 124 TRP A CA 1
ATOM 962 C C . TRP A 1 124 ? -3.356 -5.134 2.363 1.00 87.94 124 TRP A C 1
ATOM 964 O O . TRP A 1 124 ? -2.366 -5.500 2.992 1.00 87.94 124 TRP A O 1
ATOM 974 N N . VAL A 1 125 ? -3.816 -5.826 1.313 1.00 90.50 125 VAL A N 1
ATOM 975 C CA . VAL A 1 125 ? -3.113 -6.987 0.734 1.00 90.50 125 VAL A CA 1
ATOM 976 C C . VAL A 1 125 ? -2.284 -6.568 -0.477 1.00 90.50 125 VAL A C 1
ATOM 978 O O . VAL A 1 125 ? -1.109 -6.922 -0.593 1.00 90.50 125 VAL A O 1
ATOM 981 N N . ALA A 1 126 ? -2.881 -5.801 -1.387 1.00 92.56 126 ALA A N 1
ATOM 982 C CA . ALA A 1 126 ? -2.260 -5.449 -2.655 1.00 92.56 126 ALA A CA 1
ATOM 983 C C . ALA A 1 126 ? -1.003 -4.588 -2.469 1.00 92.56 126 ALA A C 1
ATOM 985 O O . ALA A 1 126 ? -0.004 -4.831 -3.142 1.00 92.56 126 ALA A O 1
ATOM 986 N N . GLN A 1 127 ? -1.008 -3.628 -1.540 1.00 93.00 127 GLN A N 1
ATOM 987 C CA . GLN A 1 127 ? 0.144 -2.764 -1.265 1.00 93.00 127 GLN A CA 1
ATOM 988 C C . GLN A 1 127 ? 1.387 -3.537 -0.791 1.00 93.00 127 GLN A C 1
ATOM 990 O O . GLN A 1 127 ? 2.421 -3.422 -1.457 1.00 93.00 127 GLN A O 1
ATOM 995 N N . PRO A 1 128 ? 1.350 -4.352 0.289 1.00 93.38 128 PRO A N 1
ATOM 996 C CA . PRO A 1 128 ? 2.536 -5.087 0.723 1.00 93.38 128 PRO A CA 1
ATOM 997 C C . PRO A 1 128 ? 2.996 -6.110 -0.319 1.00 93.38 128 PRO A C 1
ATOM 999 O O . PRO A 1 128 ? 4.202 -6.255 -0.534 1.00 93.38 128 PRO A O 1
ATOM 1002 N N . MET A 1 129 ? 2.067 -6.772 -1.021 1.00 93.81 129 MET A N 1
ATOM 1003 C CA . MET A 1 129 ? 2.427 -7.695 -2.103 1.00 93.81 129 MET A CA 1
ATOM 1004 C C . MET A 1 129 ? 3.105 -6.970 -3.267 1.00 93.81 129 MET A C 1
ATOM 1006 O O . MET A 1 129 ? 4.114 -7.455 -3.780 1.00 93.81 129 MET A O 1
ATOM 1010 N N . TYR A 1 130 ? 2.601 -5.801 -3.665 1.00 92.06 130 TYR A N 1
ATOM 1011 C CA . TYR A 1 130 ? 3.207 -5.005 -4.727 1.00 92.06 130 TYR A CA 1
ATOM 1012 C C . TYR A 1 130 ? 4.585 -4.489 -4.321 1.00 92.06 130 TYR A C 1
ATOM 1014 O O . TYR A 1 130 ? 5.532 -4.583 -5.105 1.00 92.06 130 TYR A O 1
ATOM 1022 N N . TRP A 1 131 ? 4.719 -3.967 -3.099 1.00 93.56 131 TRP A N 1
ATOM 1023 C CA . TRP A 1 131 ? 6.005 -3.537 -2.558 1.00 93.56 131 TRP A CA 1
ATOM 1024 C C . TRP A 1 131 ? 7.025 -4.672 -2.615 1.00 93.56 131 TRP A C 1
ATOM 1026 O O . TRP A 1 131 ? 8.118 -4.498 -3.158 1.00 93.56 131 TRP A O 1
ATOM 1036 N N . TYR A 1 132 ? 6.653 -5.851 -2.122 1.00 91.25 132 TYR A N 1
ATOM 1037 C CA . TYR A 1 132 ? 7.529 -7.012 -2.131 1.00 91.25 132 TYR A CA 1
ATOM 1038 C C . TYR A 1 132 ? 7.907 -7.421 -3.563 1.00 91.25 132 TYR A C 1
ATOM 1040 O O . TYR A 1 132 ? 9.090 -7.509 -3.895 1.00 91.25 132 TYR A O 1
ATOM 1048 N N . ALA A 1 133 ? 6.914 -7.606 -4.436 1.00 89.25 133 ALA A N 1
ATOM 1049 C CA . ALA A 1 133 ? 7.121 -8.107 -5.791 1.00 89.25 133 ALA A CA 1
ATOM 1050 C C . ALA A 1 133 ? 7.894 -7.127 -6.689 1.00 89.25 133 ALA A C 1
ATOM 1052 O O . ALA A 1 133 ? 8.787 -7.547 -7.425 1.00 89.25 133 ALA A O 1
ATOM 1053 N N . HIS A 1 134 ? 7.579 -5.830 -6.623 1.00 87.31 134 HIS A N 1
ATOM 1054 C CA . HIS A 1 134 ? 8.007 -4.850 -7.631 1.00 87.31 134 HIS A CA 1
ATOM 1055 C C . HIS A 1 134 ? 8.960 -3.778 -7.114 1.00 87.31 134 HIS A C 1
ATOM 1057 O O . HIS A 1 134 ? 9.656 -3.164 -7.922 1.00 87.31 134 HIS A O 1
ATOM 1063 N N . VAL A 1 135 ? 9.023 -3.541 -5.801 1.00 87.75 135 VAL A N 1
ATOM 1064 C CA . VAL A 1 135 ? 9.907 -2.518 -5.214 1.00 87.75 135 VAL A CA 1
ATOM 1065 C C . VAL A 1 135 ? 11.116 -3.160 -4.545 1.00 87.75 135 VAL A C 1
ATOM 1067 O O . VAL A 1 135 ? 12.255 -2.806 -4.860 1.00 87.75 135 VAL A O 1
ATOM 1070 N N . LEU A 1 136 ? 10.890 -4.118 -3.644 1.00 86.12 136 LEU A N 1
ATOM 1071 C CA . LEU A 1 136 ? 11.961 -4.767 -2.894 1.00 86.12 136 LEU A CA 1
ATOM 1072 C C . LEU A 1 136 ? 12.882 -5.565 -3.827 1.00 86.12 136 LEU A C 1
ATOM 1074 O O . LEU A 1 136 ? 14.102 -5.407 -3.754 1.00 86.12 136 LEU A O 1
ATOM 1078 N N . ASN A 1 137 ? 12.291 -6.324 -4.754 1.00 82.31 137 ASN A N 1
ATOM 1079 C CA . ASN A 1 137 ? 12.997 -7.218 -5.679 1.00 82.31 137 ASN A CA 1
ATOM 1080 C C . ASN A 1 137 ? 13.513 -6.543 -6.967 1.00 82.31 137 ASN A C 1
ATOM 1082 O O . ASN A 1 137 ? 14.137 -7.195 -7.805 1.00 82.31 137 ASN A O 1
ATOM 1086 N N . ALA A 1 138 ? 13.281 -5.241 -7.167 1.00 76.25 138 ALA A N 1
ATOM 1087 C CA . ALA A 1 138 ? 13.789 -4.547 -8.352 1.00 76.25 138 ALA A CA 1
ATOM 1088 C C . ALA A 1 138 ? 15.333 -4.407 -8.328 1.00 76.25 138 ALA A C 1
ATOM 1090 O O . ALA A 1 138 ? 15.933 -4.375 -7.259 1.00 76.25 138 ALA A O 1
ATOM 1091 N N . PRO A 1 139 ? 16.032 -4.222 -9.460 1.00 67.50 139 PRO A N 1
ATOM 1092 C CA . PRO A 1 139 ? 17.415 -3.719 -9.465 1.00 67.50 139 PRO A CA 1
ATOM 1093 C C . PRO A 1 139 ? 17.523 -2.329 -8.818 1.00 67.50 139 PRO A C 1
ATOM 1095 O O . PRO A 1 139 ? 16.688 -1.462 -9.094 1.00 67.50 139 PRO A O 1
ATOM 1098 N N . TYR A 1 140 ? 18.480 -2.139 -7.904 1.00 69.19 140 TYR A N 1
ATOM 1099 C CA . TYR A 1 140 ? 18.698 -0.877 -7.175 1.00 69.19 140 TYR A CA 1
ATOM 1100 C C . TYR A 1 140 ? 19.824 -0.046 -7.796 1.00 69.19 140 TYR A C 1
ATOM 1102 O O . TYR A 1 140 ? 20.590 -0.539 -8.614 1.00 69.19 140 TYR A O 1
ATOM 1110 N N . VAL A 1 141 ? 19.899 1.237 -7.427 1.00 59.91 141 VAL A N 1
ATOM 1111 C CA . VAL A 1 141 ? 20.991 2.133 -7.846 1.00 59.91 141 VAL A CA 1
ATOM 1112 C C . VAL A 1 141 ? 22.294 1.709 -7.163 1.00 59.91 141 VAL A C 1
ATOM 1114 O O . VAL A 1 141 ? 22.339 1.702 -5.930 1.00 59.91 141 VAL A O 1
ATOM 1117 N N . GLY A 1 142 ? 23.332 1.400 -7.946 1.00 56.22 142 GLY A N 1
ATOM 1118 C CA . GLY A 1 142 ? 24.630 0.941 -7.444 1.00 56.22 142 GLY A CA 1
ATOM 1119 C C . GLY A 1 142 ? 24.696 -0.573 -7.244 1.00 56.22 142 GLY A C 1
ATOM 1120 O O . GLY A 1 142 ? 25.295 -1.025 -6.269 1.00 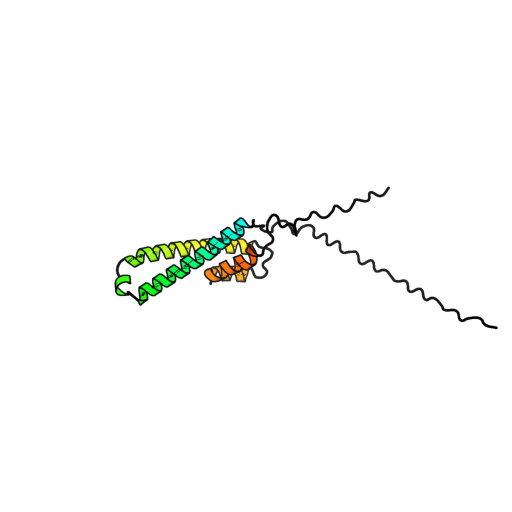56.22 142 GLY A O 1
ATOM 1121 N N . ASP A 1 143 ? 24.039 -1.344 -8.115 1.00 58.97 143 ASP A N 1
ATOM 1122 C CA . ASP A 1 143 ? 24.128 -2.805 -8.133 1.00 58.97 143 ASP A CA 1
ATOM 1123 C C . ASP A 1 143 ? 25.391 -3.209 -8.918 1.00 58.97 143 ASP A C 1
ATOM 1125 O O . ASP A 1 143 ? 25.403 -3.114 -10.151 1.00 58.97 143 ASP A O 1
ATOM 1129 N N . PRO A 1 144 ? 26.454 -3.690 -8.241 1.00 53.75 144 PRO A N 1
ATOM 1130 C CA . PRO A 1 144 ? 27.730 -3.983 -8.889 1.00 53.75 144 PRO A CA 1
ATOM 1131 C C . PRO A 1 144 ? 27.610 -5.034 -9.992 1.00 53.75 144 PRO A C 1
ATOM 1133 O O . PRO A 1 144 ? 28.453 -5.072 -10.875 1.00 53.75 144 PRO A O 1
ATOM 1136 N N . THR A 1 145 ? 26.574 -5.879 -9.953 1.00 56.38 145 THR A N 1
ATOM 1137 C CA . THR A 1 145 ? 26.399 -7.002 -10.885 1.00 56.38 145 THR A CA 1
ATOM 1138 C C . THR A 1 145 ? 25.743 -6.611 -12.210 1.00 56.38 145 THR A C 1
ATOM 1140 O O . THR A 1 145 ? 25.793 -7.379 -13.172 1.00 56.38 145 THR A O 1
ATOM 1143 N N . ARG A 1 146 ? 25.120 -5.428 -12.280 1.00 53.25 146 ARG A N 1
ATOM 1144 C CA . ARG A 1 146 ? 24.406 -4.930 -13.471 1.00 53.25 146 ARG A CA 1
ATOM 1145 C C . ARG A 1 146 ? 24.942 -3.606 -14.001 1.00 53.25 146 ARG A C 1
ATOM 1147 O O . ARG A 1 146 ? 24.647 -3.271 -15.142 1.00 53.25 146 ARG A O 1
ATOM 1154 N N . ASP A 1 147 ? 25.748 -2.906 -13.208 1.00 50.56 147 ASP A N 1
ATOM 1155 C CA . ASP A 1 147 ? 26.354 -1.623 -13.570 1.00 50.56 147 ASP A CA 1
ATOM 1156 C C . ASP A 1 147 ? 27.792 -1.775 -14.129 1.00 50.56 147 ASP A C 1
ATOM 1158 O O . ASP A 1 147 ? 28.532 -0.795 -14.219 1.00 50.56 147 ASP A O 1
ATOM 1162 N N . HIS A 1 148 ? 28.226 -2.984 -14.520 1.00 45.56 148 HIS A N 1
ATOM 1163 C CA . HIS A 1 148 ? 29.532 -3.155 -15.165 1.00 45.56 148 HIS A CA 1
ATOM 1164 C C . HIS A 1 148 ? 29.568 -2.436 -16.525 1.00 45.56 148 HIS A C 1
ATOM 1166 O O . HIS A 1 148 ? 28.732 -2.730 -17.386 1.00 45.56 148 HIS A O 1
ATOM 1172 N N . PRO A 1 149 ? 30.547 -1.544 -16.771 1.00 47.75 149 PRO A N 1
ATOM 1173 C CA . PRO A 1 149 ? 30.774 -1.025 -18.107 1.00 47.75 149 PRO A CA 1
ATOM 1174 C C . PRO A 1 149 ? 31.147 -2.195 -19.018 1.00 47.75 149 PRO A C 1
ATOM 1176 O O . PRO A 1 149 ? 32.033 -2.989 -18.697 1.00 47.75 149 PRO A O 1
ATOM 1179 N N . VAL A 1 150 ? 30.457 -2.306 -20.155 1.00 50.69 150 VAL A N 1
ATOM 1180 C CA . VAL A 1 150 ? 30.882 -3.173 -21.257 1.00 50.69 150 VAL A CA 1
ATOM 1181 C C . VAL A 1 150 ? 32.352 -2.836 -21.529 1.00 50.69 150 VAL A C 1
ATOM 1183 O O . VAL A 1 150 ? 32.642 -1.656 -21.746 1.00 50.69 150 VAL A O 1
ATOM 1186 N N . PRO A 1 151 ? 33.296 -3.798 -21.474 1.00 43.66 151 PRO A N 1
ATOM 1187 C CA . PRO A 1 151 ? 34.670 -3.510 -21.849 1.00 43.66 151 PRO A CA 1
ATOM 1188 C C . PRO A 1 151 ? 34.617 -2.975 -23.272 1.00 43.66 151 PRO A C 1
ATOM 1190 O O . PRO A 1 151 ? 34.078 -3.646 -24.153 1.00 43.66 151 PRO A O 1
ATOM 1193 N N . ALA A 1 152 ? 35.090 -1.742 -23.467 1.00 50.81 152 ALA A N 1
ATOM 1194 C CA . ALA A 1 152 ? 35.189 -1.141 -24.783 1.00 50.81 152 ALA A CA 1
ATOM 1195 C C . ALA A 1 152 ? 35.918 -2.151 -25.667 1.00 50.81 152 ALA A C 1
ATOM 1197 O O . ALA A 1 152 ? 37.108 -2.401 -25.472 1.00 50.81 152 ALA A O 1
ATOM 1198 N N . SER A 1 153 ? 35.181 -2.800 -26.572 1.00 47.44 153 SER A N 1
ATOM 1199 C CA . SER A 1 153 ? 35.787 -3.648 -27.580 1.00 47.44 153 SER A CA 1
ATOM 1200 C C . SER A 1 153 ? 36.735 -2.735 -28.327 1.00 47.44 153 SER A C 1
ATOM 1202 O O . SER A 1 153 ? 36.297 -1.755 -28.933 1.00 47.44 153 SER A O 1
ATOM 1204 N N . THR A 1 154 ? 38.022 -3.018 -28.183 1.00 46.28 154 THR A N 1
ATOM 1205 C CA . THR A 1 154 ? 39.121 -2.443 -28.937 1.00 46.28 154 THR A CA 1
ATOM 1206 C C . THR A 1 154 ? 38.655 -2.193 -30.361 1.00 46.28 154 THR A C 1
ATOM 1208 O O . THR A 1 154 ? 38.450 -3.131 -31.131 1.00 46.28 154 THR A O 1
ATOM 1211 N N . ALA A 1 155 ? 38.441 -0.919 -30.692 1.00 46.06 155 ALA A N 1
ATOM 1212 C CA . ALA A 1 155 ? 38.317 -0.484 -32.065 1.00 46.06 155 ALA A CA 1
ATOM 1213 C C . ALA A 1 155 ? 39.652 -0.824 -32.726 1.00 46.06 155 ALA A C 1
ATOM 1215 O O . ALA A 1 155 ? 40.637 -0.100 -32.600 1.00 46.06 155 ALA A O 1
ATOM 1216 N N . SER A 1 156 ? 39.710 -1.994 -33.356 1.00 49.75 156 SER A N 1
ATOM 1217 C CA . SER A 1 156 ? 40.728 -2.305 -34.338 1.00 49.75 156 SER A CA 1
ATOM 1218 C C . SER A 1 156 ? 40.482 -1.357 -35.504 1.00 49.75 156 SER A C 1
ATOM 1220 O O . SER A 1 156 ? 39.665 -1.642 -36.377 1.00 49.75 156 SER A O 1
ATOM 1222 N N . THR A 1 157 ? 41.135 -0.199 -35.473 1.00 43.72 157 THR A N 1
ATOM 1223 C CA . THR A 1 157 ? 41.343 0.628 -36.658 1.00 43.72 157 THR A CA 1
ATOM 1224 C C . THR A 1 157 ? 42.105 -0.239 -37.663 1.00 43.72 157 THR A C 1
ATOM 1226 O O . THR A 1 157 ? 43.220 -0.663 -37.343 1.00 43.72 157 THR A O 1
ATOM 1229 N N . PRO A 1 158 ? 41.528 -0.595 -38.824 1.00 47.03 158 PRO A N 1
ATOM 1230 C CA . PRO A 1 158 ? 42.312 -1.217 -39.874 1.00 47.03 158 PRO A CA 1
ATOM 1231 C C . PRO A 1 158 ? 43.268 -0.174 -40.468 1.00 47.03 158 PRO A C 1
ATOM 1233 O O . PRO A 1 158 ? 42.967 1.020 -40.463 1.00 47.03 158 PRO A O 1
ATOM 1236 N N . ALA A 1 159 ? 44.426 -0.684 -40.886 1.00 44.22 159 ALA A N 1
ATOM 1237 C CA . ALA A 1 159 ? 45.620 0.020 -41.351 1.00 44.22 159 ALA A CA 1
ATOM 1238 C C . ALA A 1 159 ? 45.390 1.071 -42.447 1.00 44.22 159 ALA A C 1
ATOM 1240 O O . ALA A 1 159 ? 44.477 0.876 -43.281 1.00 44.22 159 ALA A O 1
#

pLDDT: mean 71.37, std 19.49, range [38.09, 94.38]

Sequence (159 aa):
MARAAHPSRVMARVATITVPAQSSTRVGRDESIPRWSRRARMTLGVITLGSVAIFVITALAEVLVMILAPNVARERPGQTLHFVLLFAAIADYMLSLFYIWFAAQNPRIDHRVAWIAGFILAPWVAQPMYWYAHVLNAPYVGDPTRDHPVPASTASTPA

Foldseek 3Di:
DDDDDDDPPPPPPPPPPPPPPPPPPVPPPPPQAPAAAPVRLVVLLCLLVVLLVQLVVLVVVVVCCCPPPVPVCVPPPVPVSVVSNVVSVVSLLVLLVVVLVVLVRHPPDPPSVVLNVCSVPPSSPSVNVCSVPPPNPDHHDPDPVPPDDDPPPPPPPDD

Organism: NCBI:txid927083

Radius of gyration: 31.15 Å; chains: 1; bounding box: 74×66×83 Å